Protein AF-A0A7S2MZN5-F1 (afdb_monomer_lite)

Structure (mmCIF, N/CA/C/O backbone):
data_AF-A0A7S2MZN5-F1
#
_entry.id   AF-A0A7S2MZN5-F1
#
loop_
_atom_site.group_PDB
_atom_site.id
_atom_site.type_symbol
_atom_site.label_atom_id
_atom_site.label_alt_id
_atom_site.label_comp_id
_atom_site.label_asym_id
_atom_site.label_entity_id
_atom_site.label_seq_id
_atom_site.pdbx_PDB_ins_code
_atom_site.Cartn_x
_atom_site.Cartn_y
_atom_site.Cartn_z
_atom_site.occupancy
_atom_site.B_iso_or_equiv
_atom_site.auth_seq_id
_atom_site.auth_comp_id
_atom_site.auth_asym_id
_atom_site.auth_atom_id
_atom_site.pdbx_PDB_model_num
ATOM 1 N N . MET A 1 1 ? -0.619 13.428 -18.640 1.00 49.19 1 MET A N 1
ATOM 2 C CA . MET A 1 1 ? 0.376 13.698 -17.576 1.00 49.19 1 MET A CA 1
ATOM 3 C C . MET A 1 1 ? 0.237 15.165 -17.191 1.00 49.19 1 MET A C 1
ATOM 5 O O . MET A 1 1 ? 0.217 15.981 -18.107 1.00 49.19 1 MET A O 1
ATOM 9 N N . SER A 1 2 ? 0.026 15.500 -15.912 1.00 51.91 2 SER A N 1
ATOM 10 C CA . SER A 1 2 ? -0.237 16.895 -15.518 1.00 51.91 2 SER A CA 1
ATOM 11 C C . SER A 1 2 ? 0.996 17.777 -15.740 1.00 51.91 2 SER A C 1
ATOM 13 O O . SER A 1 2 ? 2.134 17.307 -15.700 1.00 51.91 2 SER A O 1
ATOM 15 N N . GLU A 1 3 ? 0.771 19.064 -15.987 1.00 48.25 3 GLU A N 1
ATOM 16 C CA . GLU A 1 3 ? 1.821 20.051 -16.270 1.00 48.25 3 GLU A CA 1
ATOM 17 C C . GLU A 1 3 ? 2.848 20.174 -15.129 1.00 48.25 3 GLU A C 1
ATOM 19 O O . GLU A 1 3 ? 4.029 20.428 -15.363 1.00 48.25 3 GLU A O 1
ATOM 24 N N . HIS A 1 4 ? 2.413 19.876 -13.901 1.00 45.44 4 HIS A N 1
ATOM 25 C CA . HIS A 1 4 ? 3.252 19.815 -12.709 1.00 45.44 4 HIS A CA 1
ATOM 26 C C . HIS A 1 4 ? 4.349 18.741 -12.809 1.00 45.44 4 HIS A C 1
ATOM 28 O O . HIS A 1 4 ? 5.496 18.996 -12.450 1.00 45.44 4 HIS A O 1
ATOM 34 N N . PHE A 1 5 ? 4.036 17.567 -13.371 1.00 47.28 5 PHE A N 1
ATOM 35 C CA . PHE A 1 5 ? 5.013 16.484 -13.532 1.00 47.28 5 PHE A CA 1
ATOM 36 C C . PHE A 1 5 ? 6.018 16.749 -14.658 1.00 47.28 5 PHE A C 1
ATOM 38 O O . PHE A 1 5 ? 7.167 16.326 -14.550 1.00 47.28 5 PHE A O 1
ATOM 45 N N . ARG A 1 6 ? 5.643 17.499 -15.706 1.00 55.22 6 ARG A N 1
ATOM 46 C CA . ARG A 1 6 ? 6.557 17.811 -16.823 1.00 55.22 6 ARG A CA 1
ATOM 47 C C . ARG A 1 6 ? 7.795 18.592 -16.377 1.00 55.22 6 ARG A C 1
ATOM 49 O O . ARG A 1 6 ? 8.872 18.356 -16.903 1.00 55.22 6 ARG A O 1
ATOM 56 N N . ARG A 1 7 ? 7.670 19.471 -15.376 1.00 48.56 7 ARG A N 1
ATOM 57 C CA . ARG A 1 7 ? 8.794 20.275 -14.851 1.00 48.56 7 ARG A CA 1
ATOM 58 C C . ARG A 1 7 ? 9.821 19.458 -14.058 1.00 48.56 7 ARG A C 1
ATOM 60 O O . ARG A 1 7 ? 10.952 19.907 -13.883 1.00 48.56 7 ARG A O 1
ATOM 67 N N . LEU A 1 8 ? 9.429 18.279 -13.572 1.00 51.50 8 LEU A N 1
ATOM 68 C CA . LEU A 1 8 ? 10.305 17.358 -12.844 1.00 51.50 8 LEU A CA 1
ATOM 69 C C . LEU A 1 8 ? 11.080 16.426 -13.792 1.00 51.50 8 LEU A C 1
ATOM 71 O O . LEU A 1 8 ? 12.136 15.923 -13.420 1.00 51.50 8 LEU A O 1
ATOM 75 N N . VAL A 1 9 ? 10.615 16.253 -15.034 1.00 57.81 9 VAL A N 1
ATOM 76 C CA . VAL A 1 9 ? 11.305 15.492 -16.087 1.00 57.81 9 VAL A CA 1
ATOM 77 C C . VAL A 1 9 ? 12.220 16.452 -16.856 1.00 57.81 9 VAL A C 1
ATOM 79 O O . VAL A 1 9 ? 11.886 16.949 -17.923 1.00 57.81 9 VAL A O 1
ATOM 82 N N . LYS A 1 10 ? 13.368 16.798 -16.264 1.00 51.97 10 LYS A N 1
ATOM 83 C CA . LYS A 1 10 ? 14.266 17.869 -16.750 1.00 51.97 10 LYS A CA 1
ATOM 84 C C . LYS A 1 10 ? 15.110 17.536 -17.995 1.00 51.97 10 LYS A C 1
ATOM 86 O O . LYS A 1 10 ? 15.994 18.319 -18.334 1.00 51.97 10 LYS A O 1
ATOM 91 N N . ARG A 1 11 ? 14.911 16.399 -18.661 1.00 61.00 11 ARG A N 1
ATOM 92 C CA . ARG A 1 11 ? 15.680 16.018 -19.859 1.00 61.00 11 ARG A CA 1
ATOM 93 C C . ARG A 1 11 ? 14.771 15.304 -20.842 1.00 61.00 11 ARG A C 1
ATOM 95 O O . ARG A 1 11 ? 13.950 14.492 -20.413 1.00 61.00 11 ARG A O 1
ATOM 102 N N . ASP A 1 12 ? 14.951 15.583 -22.130 1.00 62.06 12 ASP A N 1
ATOM 103 C CA . ASP A 1 12 ? 14.388 14.720 -23.161 1.00 62.06 12 ASP A CA 1
ATOM 104 C C . ASP A 1 12 ? 14.877 13.293 -22.894 1.00 62.06 12 ASP A C 1
ATOM 106 O O . ASP A 1 12 ? 16.080 13.087 -22.676 1.00 62.06 12 ASP A O 1
ATOM 110 N N . PRO A 1 13 ? 13.966 12.310 -22.816 1.00 65.25 13 PRO A N 1
ATOM 111 C CA . PRO A 1 13 ? 14.377 10.938 -22.610 1.00 65.25 13 PRO A CA 1
ATOM 112 C C . PRO A 1 13 ? 15.282 10.524 -23.778 1.00 65.25 13 PRO A C 1
ATOM 114 O O . PRO A 1 13 ? 15.027 10.924 -24.920 1.00 65.25 13 PRO A O 1
ATOM 117 N N . PRO A 1 14 ? 16.335 9.727 -23.525 1.00 74.06 14 PRO A N 1
ATOM 118 C CA . PRO A 1 14 ? 17.162 9.214 -24.605 1.00 74.06 14 PRO A CA 1
ATOM 119 C C . PRO A 1 14 ? 16.279 8.473 -25.625 1.00 74.06 14 PRO A C 1
ATOM 121 O O . PRO A 1 14 ? 15.233 7.931 -25.244 1.00 74.06 14 PRO A O 1
ATOM 124 N N . PRO A 1 15 ? 16.681 8.419 -26.911 1.00 84.00 15 PRO A N 1
ATOM 125 C CA . PRO A 1 15 ? 15.979 7.642 -27.923 1.00 84.00 15 PRO A CA 1
ATOM 126 C C . PRO A 1 15 ? 15.591 6.261 -27.395 1.00 84.00 15 PRO A C 1
ATOM 128 O O . PRO A 1 15 ? 16.407 5.583 -26.768 1.00 84.00 15 PRO A O 1
ATOM 131 N N . ALA A 1 16 ? 14.359 5.826 -27.665 1.00 83.31 16 ALA A N 1
ATOM 132 C CA . ALA A 1 16 ? 13.801 4.614 -27.067 1.00 83.31 16 ALA A CA 1
ATOM 133 C C . ALA A 1 16 ? 14.689 3.367 -27.260 1.00 83.31 16 ALA A C 1
ATOM 135 O O . ALA A 1 16 ? 14.818 2.553 -26.351 1.00 83.31 16 ALA A O 1
ATOM 136 N N . ALA A 1 17 ? 15.382 3.275 -28.400 1.00 84.56 17 ALA A N 1
ATOM 137 C CA . ALA A 1 17 ? 16.310 2.192 -28.727 1.00 84.56 17 ALA A CA 1
ATOM 138 C C . ALA A 1 17 ? 17.585 2.136 -27.855 1.00 84.56 17 ALA A C 1
ATOM 140 O O . ALA A 1 17 ? 18.321 1.145 -27.917 1.00 84.56 17 ALA A O 1
ATOM 141 N N . LEU A 1 18 ? 17.876 3.190 -27.086 1.00 88.06 18 LEU A N 1
ATOM 142 C CA . LEU A 1 18 ? 18.986 3.261 -26.130 1.00 88.06 18 LEU A CA 1
ATOM 143 C C . LEU A 1 18 ? 18.545 2.925 -24.701 1.00 88.06 18 LEU A C 1
ATOM 145 O O . LEU A 1 18 ? 19.389 2.612 -23.863 1.00 88.06 18 LEU A O 1
ATOM 149 N N . ILE A 1 19 ? 17.239 2.945 -24.423 1.00 92.06 19 ILE A N 1
ATOM 150 C CA . ILE A 1 19 ? 16.707 2.605 -23.106 1.00 92.06 19 ILE A CA 1
ATOM 151 C C . ILE A 1 19 ? 16.800 1.094 -22.919 1.00 92.06 19 ILE A C 1
ATOM 153 O O . ILE A 1 19 ? 16.242 0.303 -23.683 1.00 92.06 19 ILE A O 1
ATOM 157 N N . ARG A 1 20 ? 17.512 0.709 -21.861 1.00 94.31 20 ARG A N 1
ATOM 158 C CA . ARG A 1 20 ? 17.650 -0.673 -21.399 1.00 94.31 20 ARG A CA 1
ATOM 159 C C . ARG A 1 20 ? 16.749 -0.910 -20.199 1.00 94.31 20 ARG A C 1
ATOM 161 O O . ARG A 1 20 ? 16.804 -0.124 -19.251 1.00 94.31 20 ARG A O 1
ATOM 168 N N . PHE A 1 21 ? 15.966 -1.981 -20.213 1.00 93.94 21 PHE A N 1
ATOM 169 C CA . PHE A 1 21 ? 15.100 -2.338 -19.097 1.00 93.94 21 PHE A CA 1
ATOM 170 C C . PHE A 1 21 ? 15.366 -3.744 -18.563 1.00 93.94 21 PHE A C 1
ATOM 172 O O . PHE A 1 21 ? 15.722 -4.657 -19.307 1.00 93.94 21 PHE A O 1
ATOM 179 N N . ARG A 1 22 ? 15.113 -3.904 -17.266 1.00 91.88 22 ARG A N 1
ATOM 180 C CA . ARG A 1 22 ? 14.973 -5.184 -16.575 1.00 91.88 22 ARG A CA 1
ATOM 181 C C . ARG A 1 22 ? 13.534 -5.326 -16.100 1.00 91.88 22 ARG A C 1
ATOM 183 O O . ARG A 1 22 ? 12.919 -4.351 -15.665 1.00 91.88 22 ARG A O 1
ATOM 190 N N . CYS A 1 23 ? 12.996 -6.535 -16.159 1.00 88.81 23 CYS A N 1
ATOM 191 C CA . CYS A 1 23 ? 11.680 -6.842 -15.610 1.00 88.81 23 CYS A CA 1
ATOM 192 C C . CYS A 1 23 ? 11.783 -8.105 -14.762 1.00 88.81 23 CYS A C 1
ATOM 194 O O . CYS A 1 23 ? 12.180 -9.160 -15.258 1.00 88.81 23 CYS A O 1
ATOM 196 N N . ALA A 1 24 ? 11.410 -8.011 -13.486 1.00 78.19 24 ALA A N 1
ATOM 197 C CA . ALA A 1 24 ? 11.319 -9.174 -12.620 1.00 78.19 24 ALA A CA 1
ATOM 198 C C . ALA A 1 24 ? 10.362 -10.208 -13.236 1.00 78.19 24 ALA A C 1
ATOM 200 O O . ALA A 1 24 ? 9.317 -9.872 -13.805 1.00 78.19 24 ALA A O 1
ATOM 201 N N . LYS A 1 25 ? 10.724 -11.490 -13.125 1.00 67.19 25 LYS A N 1
ATOM 202 C CA . LYS A 1 25 ? 9.969 -12.601 -13.728 1.00 67.19 25 LYS A CA 1
ATOM 203 C C . LYS A 1 25 ? 8.633 -12.880 -13.016 1.00 67.19 25 LYS A C 1
ATOM 205 O O . LYS A 1 25 ? 7.849 -13.678 -13.512 1.00 67.19 25 LYS A O 1
ATOM 210 N N . LEU A 1 26 ? 8.350 -12.194 -11.905 1.00 57.12 26 LEU A N 1
ATOM 211 C CA . LEU A 1 26 ? 7.196 -12.425 -11.026 1.00 57.12 26 LEU A CA 1
ATOM 212 C C . LEU A 1 26 ? 5.823 -12.118 -11.665 1.00 57.12 26 LEU A C 1
ATOM 214 O O . LEU A 1 26 ? 4.796 -12.494 -11.113 1.00 57.12 26 LEU A O 1
ATOM 218 N N . HIS A 1 27 ? 5.782 -11.435 -12.813 1.00 54.25 27 HIS A N 1
ATOM 219 C CA . HIS A 1 27 ? 4.534 -11.104 -13.517 1.00 54.25 27 HIS A CA 1
ATOM 220 C C . HIS A 1 27 ? 4.216 -12.039 -14.691 1.00 54.25 27 HIS A C 1
ATOM 222 O O . HIS A 1 27 ? 3.335 -11.726 -15.489 1.00 54.25 27 HIS A O 1
ATOM 228 N N . ARG A 1 28 ? 4.919 -13.173 -14.815 1.00 62.09 28 ARG A N 1
ATOM 229 C CA . ARG A 1 28 ? 4.610 -14.186 -15.830 1.00 62.09 28 ARG A CA 1
ATOM 230 C C . ARG A 1 28 ? 3.396 -14.995 -15.389 1.00 62.09 28 ARG A C 1
ATOM 232 O O . ARG A 1 28 ? 3.465 -15.780 -14.449 1.00 62.09 28 ARG A O 1
ATOM 239 N N . THR A 1 29 ? 2.278 -14.780 -16.067 1.00 59.50 29 THR A N 1
ATOM 240 C CA . THR A 1 29 ? 1.085 -15.616 -15.937 1.00 59.50 29 THR A CA 1
ATOM 241 C C . THR A 1 29 ? 1.218 -16.769 -16.921 1.00 59.50 29 THR A C 1
ATOM 243 O O . THR A 1 29 ? 1.504 -16.537 -18.096 1.00 59.50 29 THR A O 1
ATOM 246 N N . GLN A 1 30 ? 1.032 -18.003 -16.452 1.00 60.22 30 GLN A N 1
ATOM 247 C CA . GLN A 1 30 ? 0.935 -19.157 -17.341 1.00 60.22 30 GLN A CA 1
ATOM 248 C C . GLN A 1 30 ? -0.442 -19.144 -17.999 1.00 60.22 30 GLN A C 1
ATOM 250 O O . GLN A 1 30 ? -1.460 -19.215 -17.312 1.00 60.22 30 GLN A O 1
ATOM 255 N N . ILE A 1 31 ? -0.473 -19.038 -19.323 1.00 59.66 31 ILE A N 1
ATOM 256 C CA . ILE A 1 31 ? -1.694 -19.209 -20.104 1.00 59.66 31 ILE A CA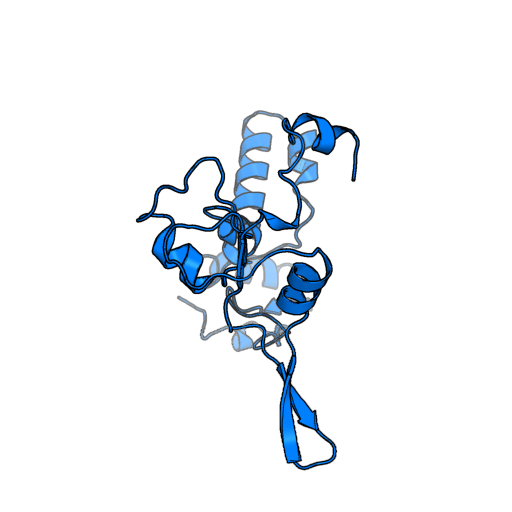 1
ATOM 257 C C . ILE A 1 31 ? -1.610 -20.580 -20.772 1.00 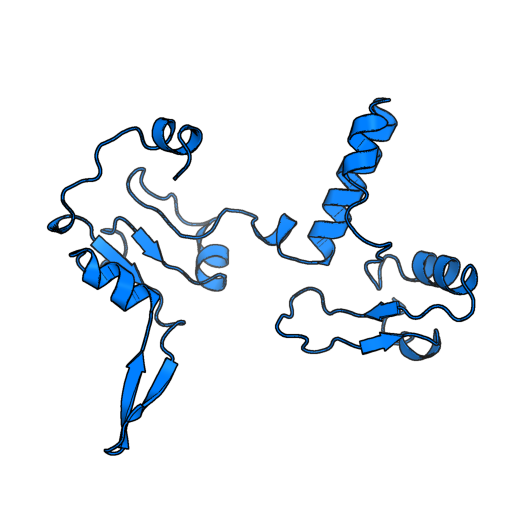59.66 31 ILE A C 1
ATOM 259 O O . ILE A 1 31 ? -0.635 -20.881 -21.465 1.00 59.66 31 ILE A O 1
ATOM 263 N N . ALA A 1 32 ? -2.621 -21.419 -20.540 1.00 55.97 32 ALA A N 1
ATOM 264 C CA . ALA A 1 32 ? -2.777 -22.670 -21.268 1.00 55.97 32 ALA A CA 1
ATOM 265 C C . ALA A 1 32 ? -3.086 -22.344 -22.738 1.00 55.97 32 ALA A C 1
ATOM 267 O O . ALA A 1 32 ? -4.146 -21.796 -23.043 1.00 55.97 32 ALA A O 1
ATOM 268 N N . GLY A 1 33 ? -2.138 -22.621 -23.634 1.00 58.19 33 GLY A N 1
ATOM 269 C CA . GLY A 1 33 ? -2.358 -22.537 -25.074 1.00 58.19 33 GLY A CA 1
ATOM 270 C C . GLY A 1 33 ? -3.258 -23.672 -25.565 1.00 58.19 33 GLY A C 1
ATOM 271 O O . GLY A 1 33 ? -3.389 -24.704 -24.906 1.00 58.19 33 GLY A O 1
ATOM 272 N N . THR A 1 34 ? -3.854 -23.498 -26.745 1.00 59.09 34 THR A N 1
ATOM 273 C CA . THR A 1 34 ? -4.722 -24.509 -27.379 1.00 59.09 34 THR A CA 1
ATOM 274 C C . THR A 1 34 ? -3.981 -25.813 -27.698 1.00 59.09 34 THR A C 1
ATOM 276 O O . THR A 1 34 ? -4.613 -26.862 -27.755 1.00 59.09 34 THR A O 1
ATOM 279 N N . ASP A 1 35 ? -2.647 -25.764 -27.798 1.00 64.19 35 ASP A N 1
ATOM 280 C CA . ASP A 1 35 ? -1.788 -26.886 -28.210 1.00 64.19 35 ASP A CA 1
ATOM 281 C C . ASP A 1 35 ? -0.953 -27.476 -27.057 1.00 64.19 35 ASP A C 1
ATOM 283 O O . ASP A 1 35 ? 0.139 -27.998 -27.263 1.00 64.19 35 ASP A O 1
ATOM 287 N N . SER A 1 36 ? -1.416 -27.369 -25.805 1.00 59.44 36 SER A N 1
ATOM 288 C CA . SER A 1 36 ? -0.641 -27.756 -24.601 1.00 59.44 36 SER A CA 1
ATOM 289 C C . SER A 1 36 ? 0.676 -26.981 -24.404 1.00 59.44 36 SER A C 1
ATOM 291 O O . SER A 1 36 ? 1.438 -27.265 -23.479 1.00 59.44 36 SER A O 1
ATOM 293 N N . SER A 1 37 ? 0.944 -25.966 -25.231 1.00 59.06 37 SER A N 1
ATOM 294 C CA . SER A 1 37 ? 2.054 -25.033 -25.058 1.00 59.06 37 SER A CA 1
ATOM 295 C C . SER A 1 37 ? 1.757 -24.072 -23.906 1.00 59.06 37 SER A C 1
ATOM 297 O O . SER A 1 37 ? 0.710 -23.419 -23.894 1.00 59.06 37 SER A O 1
ATOM 299 N N . VAL A 1 38 ? 2.687 -23.938 -22.963 1.00 56.78 38 VAL A N 1
ATOM 300 C CA . VAL A 1 38 ? 2.604 -22.925 -21.904 1.00 56.78 38 VAL A CA 1
ATOM 301 C C . VAL A 1 38 ? 3.160 -21.616 -22.455 1.00 56.78 38 VAL A C 1
ATOM 303 O O . VAL A 1 38 ? 4.362 -21.503 -22.687 1.00 56.78 38 VAL A O 1
ATOM 306 N N . ALA A 1 39 ? 2.292 -20.630 -22.681 1.00 59.72 39 ALA A N 1
ATOM 307 C CA . ALA A 1 39 ? 2.724 -19.278 -23.017 1.00 59.72 39 ALA A CA 1
ATOM 308 C C . ALA A 1 39 ? 2.883 -18.467 -21.724 1.00 59.72 39 ALA A C 1
ATOM 310 O O . ALA A 1 39 ? 1.963 -18.391 -20.905 1.00 59.72 39 ALA A O 1
ATOM 311 N N . GLU A 1 40 ? 4.057 -17.867 -21.529 1.00 65.12 40 GLU A N 1
ATOM 312 C CA . GLU A 1 40 ? 4.303 -16.939 -20.427 1.00 65.12 40 GLU A CA 1
ATOM 313 C C . GLU A 1 40 ? 3.883 -15.529 -20.849 1.00 65.12 40 GLU A C 1
ATOM 315 O O . GLU A 1 40 ? 4.488 -14.936 -21.739 1.00 65.12 40 GLU A O 1
ATOM 320 N N . TYR A 1 41 ? 2.859 -14.976 -20.198 1.00 73.50 41 TYR A N 1
ATOM 321 C CA . TYR A 1 41 ? 2.384 -13.619 -20.464 1.00 73.50 41 TYR A CA 1
ATOM 322 C C . TYR A 1 41 ? 2.803 -12.660 -19.352 1.00 73.50 41 TYR A C 1
ATOM 324 O O . TYR A 1 41 ? 2.559 -12.933 -18.176 1.00 73.50 41 TYR A O 1
ATOM 332 N N . ASN A 1 42 ? 3.397 -11.520 -19.707 1.00 85.56 42 ASN A N 1
ATOM 333 C CA . ASN A 1 42 ? 3.754 -10.469 -18.759 1.00 85.56 42 ASN A CA 1
ATOM 334 C C . ASN A 1 42 ? 3.447 -9.099 -19.372 1.00 85.56 42 ASN A C 1
ATOM 336 O O . ASN A 1 42 ? 4.244 -8.553 -20.131 1.00 85.56 42 ASN A O 1
ATOM 340 N N . THR A 1 43 ? 2.321 -8.504 -18.971 1.00 89.19 43 THR A N 1
ATOM 341 C CA . THR A 1 43 ? 1.883 -7.197 -19.481 1.00 89.19 43 THR A CA 1
ATOM 342 C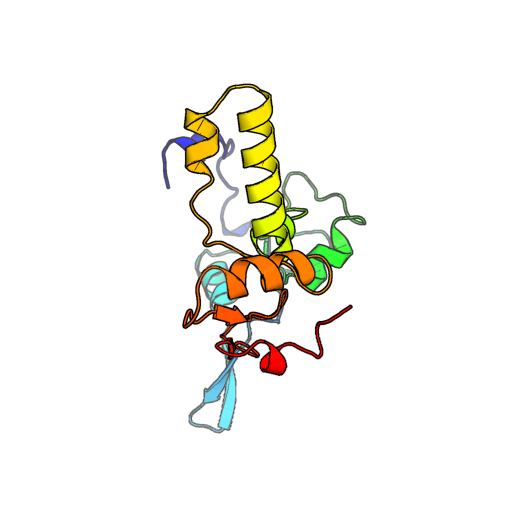 C . THR A 1 43 ? 2.959 -6.128 -19.357 1.00 89.19 43 THR A C 1
ATOM 344 O O . THR A 1 43 ? 3.123 -5.326 -20.267 1.00 89.19 43 THR A O 1
ATOM 347 N N . ILE A 1 44 ? 3.699 -6.092 -18.245 1.00 90.94 44 ILE A N 1
ATOM 348 C CA . ILE A 1 44 ? 4.743 -5.084 -18.046 1.00 90.94 44 ILE A CA 1
ATOM 349 C C . ILE A 1 44 ? 5.840 -5.262 -19.089 1.00 90.94 44 ILE A C 1
ATOM 351 O O . ILE A 1 44 ? 6.227 -4.299 -19.745 1.00 90.94 44 ILE A O 1
ATOM 355 N N . TYR A 1 45 ? 6.301 -6.495 -19.276 1.00 90.56 45 TYR A N 1
ATOM 356 C CA . TYR A 1 45 ? 7.295 -6.829 -20.284 1.00 90.56 45 TYR A CA 1
ATOM 357 C C . TYR A 1 45 ? 6.858 -6.400 -21.689 1.00 90.56 45 TYR A C 1
ATOM 359 O O . TYR A 1 45 ? 7.589 -5.674 -22.365 1.00 90.56 45 TYR A O 1
ATOM 367 N N . ASP A 1 46 ? 5.643 -6.771 -22.093 1.00 90.44 46 ASP A N 1
ATOM 368 C CA . ASP A 1 46 ? 5.096 -6.464 -23.418 1.00 90.44 46 ASP A CA 1
ATOM 369 C C . ASP A 1 46 ? 4.973 -4.951 -23.638 1.00 90.44 46 ASP A C 1
ATOM 371 O O . ASP A 1 46 ? 5.323 -4.404 -24.687 1.00 90.44 46 ASP A O 1
ATOM 375 N N . VAL A 1 47 ? 4.536 -4.237 -22.603 1.00 92.19 47 VAL A N 1
ATOM 376 C CA . VAL A 1 47 ? 4.403 -2.779 -22.585 1.00 92.19 47 VAL A CA 1
ATOM 377 C C . VAL A 1 47 ? 5.773 -2.098 -22.704 1.00 92.19 47 VAL A C 1
ATOM 379 O O . VAL A 1 47 ? 5.893 -1.098 -23.414 1.00 92.19 47 VAL A O 1
ATOM 382 N N . LEU A 1 48 ? 6.825 -2.627 -22.077 1.00 91.50 48 LEU A N 1
ATOM 383 C CA . LEU A 1 48 ? 8.189 -2.103 -22.212 1.00 91.50 48 LEU A CA 1
ATOM 384 C C . LEU A 1 48 ? 8.777 -2.409 -23.601 1.00 91.50 48 LEU A C 1
ATOM 386 O O . LEU A 1 48 ? 9.341 -1.516 -24.234 1.00 91.50 48 LEU A O 1
ATOM 390 N N . LYS A 1 49 ? 8.574 -3.623 -24.127 1.00 91.38 49 LYS A N 1
ATOM 391 C CA . LYS A 1 49 ? 9.002 -4.007 -25.485 1.00 91.38 49 LYS A CA 1
ATOM 392 C C . LYS A 1 49 ? 8.313 -3.192 -26.576 1.00 91.38 49 LYS A C 1
ATOM 394 O O . LYS A 1 49 ? 8.988 -2.718 -27.484 1.00 91.38 49 LYS A O 1
ATOM 399 N N . SER A 1 50 ? 7.002 -2.968 -26.471 1.00 92.38 50 SER A N 1
ATOM 400 C CA . SER A 1 50 ? 6.228 -2.187 -27.455 1.00 92.38 50 SER A CA 1
ATOM 401 C C . SER A 1 50 ? 6.685 -0.728 -27.579 1.00 92.38 50 SER A C 1
ATOM 403 O O . SER A 1 50 ? 6.431 -0.088 -28.596 1.00 92.38 50 SER A O 1
ATOM 405 N N . ARG A 1 51 ? 7.416 -0.203 -26.583 1.00 90.75 51 ARG A N 1
ATOM 406 C CA . ARG A 1 51 ? 8.058 1.122 -26.641 1.00 90.75 51 ARG A CA 1
ATOM 407 C C . ARG A 1 51 ? 9.374 1.133 -27.420 1.00 90.75 51 ARG A C 1
ATOM 409 O O . ARG A 1 51 ? 9.983 2.190 -27.534 1.00 90.75 51 ARG A O 1
ATOM 416 N N . GLY A 1 52 ? 9.841 -0.010 -27.921 1.00 92.69 52 GLY A N 1
ATOM 417 C CA . GLY A 1 52 ? 11.140 -0.145 -28.585 1.00 92.69 52 GLY A CA 1
ATOM 418 C C . GLY A 1 52 ? 12.328 -0.189 -27.619 1.00 92.69 52 GLY A C 1
ATOM 419 O O . GLY A 1 52 ? 13.465 0.008 -28.048 1.00 92.69 52 GLY A O 1
ATOM 420 N N . TRP A 1 53 ? 12.085 -0.422 -26.324 1.00 93.62 53 TRP A N 1
ATOM 421 C CA . TRP A 1 53 ? 13.147 -0.538 -25.324 1.00 93.62 53 TRP A CA 1
ATOM 422 C C . TRP A 1 53 ? 13.810 -1.912 -25.390 1.00 93.62 53 TRP A C 1
ATOM 424 O O . TRP A 1 53 ? 13.185 -2.921 -25.732 1.00 93.62 53 TRP A O 1
ATOM 434 N N . LYS A 1 54 ? 15.092 -1.961 -25.035 1.00 93.75 54 LYS A N 1
ATOM 435 C CA . LYS A 1 54 ? 15.896 -3.182 -25.089 1.00 93.75 54 LYS A CA 1
ATOM 436 C C . LYS A 1 54 ? 15.923 -3.849 -23.724 1.00 93.75 54 LYS A C 1
ATOM 438 O O . LYS A 1 54 ? 16.231 -3.217 -22.723 1.00 93.75 54 LYS A O 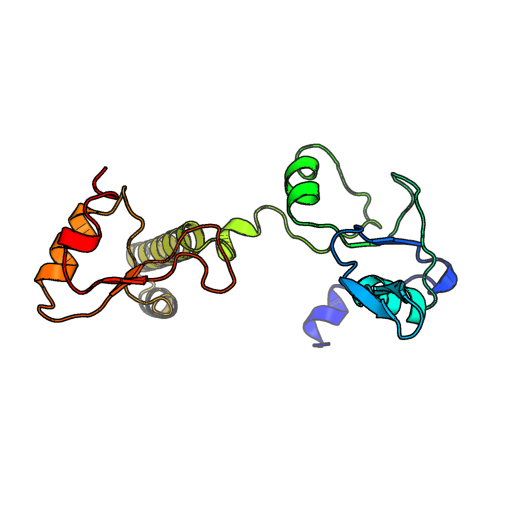1
ATOM 443 N N . GLU A 1 55 ? 15.616 -5.134 -23.687 1.00 93.38 55 GLU A N 1
ATOM 444 C CA . GLU A 1 55 ? 15.806 -5.921 -22.469 1.00 93.38 55 GLU A CA 1
ATOM 445 C C . GLU A 1 55 ? 17.302 -6.148 -22.239 1.00 93.38 55 GLU A C 1
ATOM 447 O O . GLU A 1 55 ? 18.075 -6.224 -23.197 1.00 93.38 55 GLU A O 1
ATOM 452 N N . THR A 1 56 ? 17.708 -6.235 -20.979 1.00 93.00 56 THR A N 1
ATOM 453 C CA . THR A 1 56 ? 19.077 -6.558 -20.580 1.00 93.00 56 THR A CA 1
ATOM 454 C C . THR A 1 56 ? 19.054 -7.462 -19.356 1.00 93.00 56 THR A C 1
ATOM 456 O O . THR A 1 56 ? 18.209 -7.287 -18.480 1.00 93.00 56 THR A O 1
ATOM 459 N N . ASP A 1 57 ? 20.006 -8.385 -19.272 1.00 90.06 57 ASP A N 1
ATOM 460 C CA . ASP A 1 57 ? 20.260 -9.184 -18.067 1.00 90.06 57 ASP A CA 1
ATOM 461 C C . ASP A 1 57 ? 21.425 -8.625 -17.234 1.00 90.06 57 ASP A C 1
ATOM 463 O O . ASP A 1 57 ? 21.747 -9.166 -16.178 1.00 90.06 57 ASP A O 1
ATOM 467 N N . ALA A 1 58 ? 22.043 -7.523 -17.681 1.00 90.62 58 ALA A N 1
ATOM 468 C CA . ALA A 1 58 ? 23.140 -6.881 -16.968 1.00 90.62 58 ALA A CA 1
ATOM 469 C C . ALA A 1 58 ? 22.715 -6.448 -15.556 1.00 90.62 58 ALA A C 1
ATOM 471 O O . ALA A 1 58 ? 21.630 -5.897 -15.351 1.00 90.62 58 ALA A O 1
ATOM 472 N N . GLU A 1 59 ? 23.589 -6.662 -14.575 1.00 86.62 59 GLU A N 1
ATOM 473 C CA . GLU A 1 59 ? 23.275 -6.366 -13.176 1.00 86.62 59 GLU A CA 1
ATOM 474 C C . GLU A 1 59 ? 23.181 -4.865 -12.892 1.00 86.62 59 GLU A C 1
ATOM 476 O O . GLU A 1 59 ? 22.308 -4.443 -12.132 1.00 86.62 59 GLU A O 1
ATOM 481 N N . THR A 1 60 ? 24.030 -4.068 -13.543 1.00 86.94 60 THR A N 1
ATOM 482 C CA . THR A 1 60 ? 24.185 -2.622 -13.317 1.00 86.94 60 THR A CA 1
ATOM 483 C C . THR A 1 60 ? 23.858 -1.780 -14.555 1.00 86.94 60 THR A C 1
ATOM 485 O O . THR A 1 60 ? 23.398 -0.651 -14.424 1.00 86.94 60 THR A O 1
ATOM 488 N N . GLU A 1 61 ? 24.017 -2.312 -15.769 1.00 90.69 61 GLU A N 1
ATOM 489 C CA . GLU A 1 61 ? 23.786 -1.553 -17.007 1.00 90.69 61 GLU A CA 1
ATOM 490 C C . GLU A 1 61 ? 22.317 -1.580 -17.458 1.00 90.69 61 GLU A C 1
ATOM 492 O O . GLU A 1 61 ? 21.927 -2.278 -18.401 1.00 90.69 61 GLU A O 1
ATOM 497 N N . TRP A 1 62 ? 21.479 -0.796 -16.787 1.00 92.81 62 TRP A N 1
ATOM 498 C CA . TRP A 1 62 ? 20.057 -0.642 -17.095 1.00 92.81 62 TRP A CA 1
ATOM 499 C C . TRP A 1 62 ? 19.571 0.772 -16.760 1.00 92.81 62 TRP A C 1
ATOM 501 O O . TRP A 1 62 ? 20.165 1.470 -15.952 1.00 92.81 62 TRP A O 1
ATOM 511 N N . HIS A 1 63 ? 18.475 1.202 -17.386 1.00 93.06 63 HIS A N 1
ATOM 512 C CA . HIS A 1 63 ? 17.846 2.500 -17.108 1.00 93.06 63 HIS A CA 1
ATOM 513 C C . HIS A 1 63 ? 16.606 2.332 -16.234 1.00 93.06 63 HIS A C 1
ATOM 515 O O . HIS A 1 63 ? 16.366 3.111 -15.320 1.00 93.06 63 HIS A O 1
ATOM 521 N N . ILE A 1 64 ? 15.801 1.301 -16.505 1.00 93.06 64 ILE A N 1
ATOM 522 C CA . ILE A 1 64 ? 14.580 1.013 -15.750 1.00 93.06 64 ILE A CA 1
ATOM 523 C C . ILE A 1 64 ? 14.607 -0.436 -15.295 1.00 93.06 64 ILE A C 1
ATOM 525 O O . ILE A 1 64 ? 14.747 -1.340 -16.114 1.00 93.06 64 ILE A O 1
ATOM 529 N N . PHE A 1 65 ? 14.412 -0.665 -14.004 1.00 92.44 65 PHE A N 1
ATOM 530 C CA . PHE A 1 65 ? 14.171 -1.995 -13.472 1.00 92.44 65 PHE A CA 1
ATOM 531 C C . PHE A 1 65 ? 12.779 -2.034 -12.845 1.00 92.44 65 PHE A C 1
ATOM 533 O O . PHE A 1 65 ? 12.519 -1.420 -11.812 1.00 92.44 65 PHE A O 1
ATOM 540 N N . TRP A 1 66 ? 11.866 -2.762 -13.491 1.00 92.88 66 TRP A N 1
ATOM 541 C CA . TRP A 1 66 ? 10.581 -3.098 -12.897 1.00 92.88 66 TRP A CA 1
ATOM 542 C C . TRP A 1 66 ? 10.750 -4.287 -11.953 1.00 92.88 66 TRP A C 1
ATOM 544 O O . TRP A 1 66 ? 10.876 -5.432 -12.395 1.00 92.88 66 TRP A O 1
ATOM 554 N N . THR A 1 67 ? 10.796 -4.003 -10.657 1.00 90.38 67 THR A N 1
ATOM 555 C CA . THR A 1 67 ? 11.137 -4.949 -9.596 1.00 90.38 67 THR A CA 1
ATOM 556 C C . THR A 1 67 ? 9.910 -5.355 -8.791 1.00 90.38 67 THR A C 1
ATOM 558 O O . THR A 1 67 ? 8.881 -4.664 -8.751 1.00 90.38 67 THR A O 1
ATOM 561 N N . ASP A 1 68 ? 10.019 -6.505 -8.130 1.00 86.94 68 ASP A N 1
ATOM 562 C CA . ASP A 1 68 ? 9.088 -6.879 -7.077 1.00 86.94 68 ASP A CA 1
ATOM 563 C C . ASP A 1 68 ? 9.452 -6.210 -5.739 1.00 86.94 68 ASP A C 1
ATOM 565 O O . ASP A 1 68 ? 10.522 -5.620 -5.547 1.00 86.94 68 ASP A O 1
ATOM 569 N N . LYS A 1 69 ? 8.500 -6.283 -4.808 1.00 86.25 69 LYS A N 1
ATOM 570 C CA . LYS A 1 69 ? 8.613 -5.692 -3.475 1.00 86.25 69 LYS A CA 1
ATOM 571 C C . LYS A 1 69 ? 9.730 -6.332 -2.640 1.00 86.25 69 LYS A C 1
ATOM 573 O O . LYS A 1 69 ? 10.326 -5.652 -1.807 1.00 86.25 69 LYS A O 1
ATOM 578 N N . ASP A 1 70 ? 9.991 -7.622 -2.817 1.00 85.31 70 ASP A N 1
ATOM 579 C CA . ASP A 1 70 ? 10.940 -8.339 -1.968 1.00 85.31 70 ASP A CA 1
ATOM 580 C C . ASP A 1 70 ? 12.375 -7.995 -2.363 1.00 85.31 70 ASP A C 1
ATOM 582 O O . ASP A 1 70 ? 13.203 -7.718 -1.494 1.00 85.31 70 ASP A O 1
ATOM 586 N N . TRP A 1 71 ? 12.643 -7.896 -3.666 1.00 86.81 71 TRP A N 1
ATOM 587 C CA . TRP A 1 71 ? 13.909 -7.409 -4.196 1.00 86.81 71 TRP A CA 1
ATOM 588 C C . TRP A 1 71 ? 14.205 -6.002 -3.685 1.00 86.81 71 TRP A C 1
ATOM 590 O O . TRP A 1 71 ? 15.272 -5.763 -3.123 1.00 86.81 71 TRP A O 1
ATOM 600 N N . ILE A 1 72 ? 13.250 -5.071 -3.807 1.00 85.31 72 ILE A N 1
ATOM 601 C CA . ILE A 1 72 ? 13.520 -3.683 -3.423 1.00 85.31 72 ILE A CA 1
ATOM 602 C C . ILE A 1 72 ? 13.764 -3.534 -1.913 1.00 85.31 72 ILE A C 1
ATOM 604 O O . ILE A 1 72 ? 14.643 -2.777 -1.502 1.00 85.31 72 ILE A O 1
ATOM 608 N N . HIS A 1 73 ? 13.055 -4.306 -1.084 1.00 83.81 73 HIS A N 1
ATOM 609 C CA . HIS A 1 73 ? 13.291 -4.344 0.360 1.00 83.81 73 HIS A CA 1
ATOM 610 C C . HIS A 1 73 ? 14.698 -4.826 0.724 1.00 83.81 73 HIS A C 1
ATOM 612 O O . HIS A 1 73 ? 15.272 -4.341 1.691 1.00 83.81 73 HIS A O 1
ATOM 618 N N . GLN A 1 74 ? 15.257 -5.775 -0.026 1.00 83.31 74 GLN A N 1
ATOM 619 C CA . GLN A 1 74 ? 16.596 -6.302 0.247 1.00 83.31 74 GLN A CA 1
ATOM 620 C C . GLN A 1 74 ? 17.716 -5.373 -0.225 1.00 83.31 74 GLN A C 1
ATOM 622 O O . GLN A 1 74 ? 18.848 -5.493 0.250 1.00 83.31 74 GLN A O 1
ATOM 627 N N . ILE A 1 75 ? 17.413 -4.507 -1.191 1.00 81.12 75 ILE A N 1
ATOM 628 C CA . ILE A 1 75 ? 18.411 -3.787 -1.979 1.00 81.12 75 ILE A CA 1
ATOM 629 C C . ILE A 1 75 ? 18.555 -2.327 -1.564 1.00 81.12 75 ILE A C 1
ATOM 631 O O . ILE A 1 75 ? 19.660 -1.800 -1.667 1.00 81.12 75 ILE A O 1
ATOM 635 N N . TYR A 1 76 ? 17.498 -1.678 -1.067 1.00 80.25 76 TYR A N 1
ATOM 636 C CA . TYR A 1 76 ? 17.547 -0.245 -0.753 1.00 80.25 76 TYR A CA 1
ATOM 637 C C . TYR A 1 76 ? 18.681 0.155 0.197 1.00 80.25 76 TYR A C 1
ATOM 639 O O . TYR A 1 76 ? 19.313 1.183 -0.023 1.00 80.25 76 TYR A O 1
ATOM 647 N N . ASP A 1 77 ? 18.976 -0.668 1.203 1.00 78.00 77 ASP A N 1
ATOM 648 C CA . ASP A 1 77 ? 20.050 -0.388 2.166 1.00 78.00 77 ASP A CA 1
ATOM 649 C C . ASP A 1 77 ? 21.447 -0.751 1.632 1.00 78.00 77 ASP A C 1
ATOM 651 O O . ASP A 1 77 ? 22.455 -0.482 2.282 1.00 78.00 77 ASP A O 1
ATOM 655 N N . LYS A 1 78 ? 21.523 -1.401 0.464 1.00 81.44 78 LYS A N 1
ATOM 656 C CA . LYS A 1 78 ? 22.750 -2.003 -0.079 1.00 81.44 78 LYS A CA 1
ATOM 657 C C . LYS A 1 78 ? 23.233 -1.367 -1.374 1.00 81.44 78 LYS A C 1
ATOM 659 O O . LYS A 1 78 ? 24.408 -1.514 -1.698 1.00 81.44 78 LYS A O 1
ATOM 664 N N . ILE A 1 79 ? 22.355 -0.717 -2.137 1.00 76.06 79 ILE A N 1
ATOM 665 C CA . ILE A 1 79 ? 22.690 -0.197 -3.464 1.00 76.06 79 ILE A CA 1
ATOM 666 C C . ILE A 1 79 ? 22.356 1.284 -3.553 1.00 76.06 79 ILE A C 1
ATOM 668 O O . ILE A 1 79 ? 21.231 1.712 -3.298 1.00 76.06 79 ILE A O 1
ATOM 672 N N . HIS A 1 80 ? 23.347 2.056 -3.989 1.00 83.56 80 HIS A N 1
ATOM 673 C CA . HIS A 1 80 ? 23.134 3.399 -4.495 1.00 83.56 80 HIS A CA 1
ATOM 674 C C . HIS A 1 80 ? 22.788 3.299 -5.981 1.00 83.56 80 HIS A C 1
ATOM 676 O O . HIS A 1 80 ? 23.594 2.804 -6.764 1.00 83.56 80 HIS A O 1
ATOM 682 N N . LEU A 1 81 ? 21.577 3.711 -6.354 1.00 87.50 81 LEU A N 1
ATOM 683 C CA . LEU A 1 81 ? 21.180 3.758 -7.758 1.00 87.50 81 LEU A CA 1
ATOM 684 C C . LEU A 1 81 ? 21.881 4.926 -8.448 1.00 87.50 81 LEU A C 1
ATOM 686 O O . LEU A 1 81 ? 21.914 6.035 -7.909 1.00 87.50 81 LEU A O 1
ATOM 690 N N . ASP A 1 82 ? 22.385 4.696 -9.655 1.00 89.12 82 ASP A N 1
ATOM 691 C CA . ASP A 1 82 ? 22.936 5.776 -10.463 1.00 89.12 82 ASP A CA 1
ATOM 692 C C . ASP A 1 82 ? 21.839 6.782 -10.859 1.00 89.12 82 ASP A C 1
ATOM 694 O O . ASP A 1 82 ? 20.671 6.413 -10.994 1.00 89.12 82 ASP A O 1
ATOM 698 N N . PRO A 1 83 ? 22.175 8.053 -11.155 1.00 87.88 83 PRO A N 1
ATOM 699 C CA . PRO A 1 83 ? 21.177 9.074 -11.499 1.00 87.88 83 PRO A CA 1
ATOM 700 C C . PRO A 1 83 ? 20.265 8.737 -12.693 1.00 87.88 83 PRO A C 1
ATOM 702 O O . PRO A 1 83 ? 19.206 9.342 -12.848 1.00 87.88 83 PRO A O 1
ATOM 705 N N . HIS A 1 84 ? 20.693 7.815 -13.559 1.00 85.38 84 HIS A N 1
ATOM 706 C CA . HIS A 1 84 ? 19.953 7.356 -14.737 1.00 85.38 84 HIS A CA 1
ATOM 707 C C . HIS A 1 84 ? 19.122 6.085 -14.484 1.00 85.38 84 HIS A C 1
ATOM 709 O O . HIS A 1 84 ? 18.353 5.680 -15.356 1.00 85.38 84 HIS A O 1
ATOM 715 N N . GLN A 1 85 ? 19.300 5.448 -13.324 1.00 91.00 85 GLN A N 1
ATOM 716 C CA . GLN A 1 85 ? 18.618 4.227 -12.925 1.00 91.00 85 GLN A CA 1
ATOM 717 C C . GLN A 1 85 ? 17.318 4.552 -12.191 1.00 91.00 85 GLN A C 1
ATOM 719 O O . GLN A 1 85 ? 17.271 5.329 -11.234 1.00 91.00 85 GLN A O 1
ATOM 724 N N . HIS A 1 86 ? 16.240 3.908 -12.621 1.00 90.38 86 HIS A N 1
ATOM 725 C CA . HIS A 1 86 ? 14.914 4.080 -12.053 1.00 90.38 86 HIS A CA 1
ATOM 726 C C . HIS A 1 86 ? 14.273 2.736 -11.716 1.00 90.38 86 HIS A C 1
ATOM 728 O O . HIS A 1 86 ? 14.325 1.781 -12.491 1.00 90.38 86 HIS A O 1
ATOM 734 N N . VAL A 1 87 ? 13.620 2.689 -10.559 1.00 92.31 87 VAL A N 1
ATOM 735 C CA . VAL A 1 87 ? 12.860 1.538 -10.062 1.00 92.31 87 VAL A CA 1
ATOM 736 C C . VAL A 1 87 ? 11.418 1.959 -9.780 1.00 92.31 87 VAL A C 1
ATOM 738 O O . VAL A 1 87 ? 11.137 3.134 -9.554 1.00 92.31 87 VAL A O 1
ATOM 741 N N . ASN A 1 88 ? 10.485 1.011 -9.804 1.00 92.56 88 ASN A N 1
ATOM 742 C CA . ASN A 1 88 ? 9.038 1.248 -9.671 1.00 92.56 88 ASN A CA 1
ATOM 743 C C . ASN A 1 88 ? 8.525 1.305 -8.218 1.00 92.56 88 ASN A C 1
ATOM 745 O O . ASN A 1 88 ? 7.314 1.299 -7.998 1.00 92.56 88 ASN A O 1
ATOM 749 N N . HIS A 1 89 ? 9.418 1.361 -7.232 1.00 90.75 89 HIS A N 1
ATOM 750 C CA . HIS A 1 89 ? 9.073 1.451 -5.814 1.00 90.75 89 HIS A CA 1
ATOM 751 C C . HIS A 1 89 ? 9.726 2.680 -5.189 1.00 90.75 89 HIS A C 1
ATOM 753 O O . HIS A 1 89 ? 10.720 3.192 -5.700 1.00 90.75 89 HIS A O 1
ATOM 759 N N . PHE A 1 90 ? 9.156 3.142 -4.078 1.00 89.94 90 PHE A N 1
ATOM 760 C CA . PHE A 1 90 ? 9.775 4.140 -3.210 1.00 89.94 90 PHE A CA 1
ATOM 761 C C . PHE A 1 90 ? 10.291 3.476 -1.931 1.00 89.94 90 PHE A C 1
ATOM 763 O O . PHE A 1 90 ? 9.702 2.507 -1.428 1.00 89.94 90 PHE A O 1
ATOM 770 N N . LEU A 1 91 ? 11.367 4.038 -1.376 1.00 86.81 91 LEU A N 1
ATOM 771 C CA . LEU A 1 91 ? 11.861 3.664 -0.056 1.00 86.81 91 LEU A CA 1
ATOM 772 C C . LEU A 1 91 ? 10.753 3.885 0.979 1.00 86.81 91 LEU A C 1
ATOM 774 O O . LEU A 1 91 ? 10.033 4.881 0.923 1.00 86.81 91 LEU A O 1
ATOM 778 N N . ASN A 1 92 ? 10.599 2.944 1.910 1.00 89.56 92 ASN A N 1
ATOM 779 C CA . ASN A 1 92 ? 9.581 2.991 2.963 1.00 89.56 92 ASN A CA 1
ATOM 780 C C . ASN A 1 92 ? 8.129 3.091 2.457 1.00 89.56 92 ASN A C 1
ATOM 782 O O . ASN A 1 92 ? 7.245 3.500 3.208 1.00 89.56 92 ASN A O 1
ATOM 786 N N . HIS A 1 93 ? 7.831 2.678 1.215 1.00 90.94 93 HIS A N 1
ATOM 787 C CA . HIS A 1 93 ? 6.460 2.692 0.673 1.00 90.94 93 HIS A CA 1
ATOM 788 C C . HIS A 1 93 ? 5.439 1.978 1.584 1.00 90.94 93 HIS A C 1
ATOM 790 O O . HIS A 1 93 ? 4.254 2.319 1.602 1.00 90.94 93 HIS A O 1
ATOM 796 N N . TYR A 1 94 ? 5.896 0.999 2.370 1.00 91.31 94 TYR A N 1
ATOM 797 C CA . TYR A 1 94 ? 5.084 0.248 3.322 1.00 91.31 94 TYR A CA 1
ATOM 798 C C . TYR A 1 94 ? 4.456 1.107 4.430 1.00 91.31 94 TYR A C 1
ATOM 800 O O . TYR A 1 94 ? 3.449 0.685 4.995 1.00 91.31 94 TYR A O 1
ATOM 808 N N . GLU A 1 95 ? 4.980 2.307 4.706 1.00 94.94 95 GLU A N 1
ATOM 809 C CA . GLU A 1 95 ? 4.405 3.266 5.662 1.00 94.94 95 GLU A CA 1
ATOM 810 C C . GLU A 1 95 ? 2.988 3.717 5.271 1.00 94.94 95 GLU A C 1
ATOM 812 O O . GLU A 1 95 ? 2.189 4.081 6.136 1.00 94.94 95 GLU A O 1
ATOM 817 N N . LEU A 1 96 ? 2.661 3.664 3.974 1.00 93.56 96 LEU A N 1
ATOM 818 C CA . LEU A 1 96 ? 1.336 3.992 3.442 1.00 93.56 96 LEU A CA 1
ATOM 819 C C . LEU A 1 96 ? 0.577 2.768 2.913 1.00 93.56 96 LEU A C 1
ATOM 821 O O . LEU A 1 96 ? -0.651 2.785 2.884 1.00 93.56 96 LEU A O 1
ATOM 825 N N . THR A 1 97 ? 1.269 1.701 2.495 1.00 93.38 97 THR A N 1
ATOM 826 C CA . THR A 1 97 ? 0.612 0.522 1.898 1.00 93.38 97 THR A CA 1
ATOM 827 C C . THR A 1 97 ? 0.301 -0.597 2.894 1.00 93.38 97 THR A C 1
ATOM 829 O O . THR A 1 97 ? -0.562 -1.435 2.615 1.00 93.38 97 THR A O 1
ATOM 832 N N . ARG A 1 98 ? 0.941 -0.632 4.074 1.00 95.12 98 ARG A N 1
ATOM 833 C CA . ARG A 1 98 ? 0.546 -1.543 5.160 1.00 95.12 98 ARG A CA 1
ATOM 834 C C . ARG A 1 98 ? -0.548 -0.919 6.020 1.00 95.12 98 ARG A C 1
ATOM 836 O O . ARG A 1 98 ? -0.452 0.232 6.429 1.00 95.12 98 ARG A O 1
ATOM 843 N N . LYS A 1 99 ? -1.574 -1.710 6.347 1.00 95.69 99 LYS A N 1
ATOM 844 C CA . LYS A 1 99 ? -2.777 -1.223 7.048 1.00 95.69 99 LYS A CA 1
ATOM 845 C C . LYS A 1 99 ? -2.481 -0.676 8.449 1.00 95.69 99 LYS A C 1
ATOM 847 O O . LYS A 1 99 ? -3.062 0.331 8.838 1.00 95.69 99 LYS A O 1
ATOM 852 N N . ASP A 1 100 ? -1.590 -1.331 9.192 1.00 96.06 100 ASP A N 1
ATOM 853 C CA . ASP A 1 100 ? -1.180 -0.922 10.540 1.00 96.06 100 ASP A CA 1
ATOM 854 C C . ASP A 1 100 ? -0.408 0.403 10.525 1.00 96.06 100 ASP A C 1
ATOM 856 O O . ASP A 1 100 ? -0.727 1.316 11.288 1.00 96.06 100 ASP A O 1
ATOM 860 N N . LEU A 1 101 ? 0.567 0.528 9.622 1.00 96.50 101 LEU A N 1
ATOM 861 C CA . LEU A 1 101 ? 1.387 1.730 9.495 1.00 96.50 101 LEU A CA 1
ATOM 862 C C . LEU A 1 101 ? 0.594 2.908 8.939 1.00 96.50 101 LEU A C 1
ATOM 864 O O . LEU A 1 101 ? 0.705 4.003 9.485 1.00 96.50 101 LEU A O 1
ATOM 868 N N . LEU A 1 102 ? -0.282 2.679 7.957 1.00 96.19 102 LEU A N 1
ATOM 869 C CA . LEU A 1 102 ? -1.179 3.710 7.440 1.00 96.19 102 LEU A CA 1
ATOM 870 C C . LEU A 1 102 ? -1.986 4.343 8.580 1.00 96.19 102 LEU A C 1
ATOM 872 O O . LEU A 1 102 ? -1.912 5.548 8.800 1.00 96.19 102 LEU A O 1
ATOM 876 N N . VAL A 1 103 ? -2.703 3.533 9.363 1.00 95.88 103 VAL A N 1
ATOM 877 C CA . VAL A 1 103 ? -3.531 4.037 10.471 1.00 95.88 103 VAL A CA 1
ATOM 878 C C . VAL A 1 103 ? -2.679 4.720 11.539 1.00 95.88 103 VAL A C 1
ATOM 880 O O . VAL A 1 103 ? -3.047 5.791 12.024 1.00 95.88 103 VAL A O 1
ATOM 883 N N . LYS A 1 104 ? -1.524 4.143 11.893 1.00 95.44 104 LYS A N 1
ATOM 884 C CA . LYS A 1 104 ? -0.590 4.737 12.860 1.00 95.44 104 LYS A CA 1
ATOM 885 C C . LYS A 1 104 ? -0.102 6.115 12.402 1.00 95.44 104 LYS A C 1
ATOM 887 O O . LYS A 1 104 ? -0.103 7.053 13.199 1.00 95.44 104 LYS A O 1
ATOM 892 N N . ASN A 1 105 ? 0.276 6.253 11.134 1.00 96.88 105 ASN A N 1
ATOM 893 C CA . ASN A 1 105 ? 0.770 7.499 10.555 1.00 96.88 105 ASN A CA 1
ATOM 894 C C . ASN A 1 105 ? -0.332 8.563 10.460 1.00 96.88 105 ASN A C 1
ATOM 896 O O . ASN A 1 105 ? -0.094 9.709 10.841 1.00 96.88 105 ASN A O 1
ATOM 900 N N . MET A 1 106 ? -1.550 8.180 10.062 1.00 96.44 106 MET A N 1
ATOM 901 C CA . MET A 1 106 ? -2.705 9.087 10.031 1.00 96.44 106 MET A CA 1
ATOM 902 C C .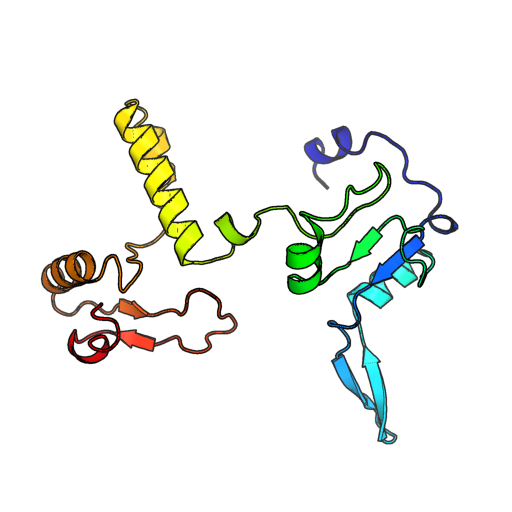 MET A 1 106 ? -3.066 9.591 11.437 1.00 96.44 106 MET A C 1
ATOM 904 O O . MET A 1 106 ? -3.217 10.796 11.641 1.00 96.44 106 MET A O 1
ATOM 908 N N . LYS A 1 107 ? -3.117 8.696 12.439 1.00 94.94 107 LYS A N 1
ATOM 909 C CA . LYS A 1 107 ? -3.327 9.070 13.852 1.00 94.94 107 LYS A CA 1
ATOM 910 C C . LYS A 1 107 ? -2.221 10.003 14.363 1.00 94.94 107 LYS A C 1
ATOM 912 O O . LYS A 1 107 ? -2.524 10.969 15.061 1.00 94.94 107 LYS A O 1
ATOM 917 N N . ARG A 1 108 ? -0.949 9.724 14.036 1.00 95.94 108 ARG A N 1
ATOM 918 C CA . ARG A 1 108 ? 0.202 10.552 14.442 1.00 95.94 108 ARG A CA 1
ATOM 919 C C . ARG A 1 108 ? 0.074 11.972 13.903 1.00 95.94 108 ARG A C 1
ATOM 921 O O . ARG A 1 108 ? 0.203 12.914 14.678 1.00 95.94 108 ARG A O 1
ATOM 928 N N . MET A 1 109 ? -0.203 12.113 12.60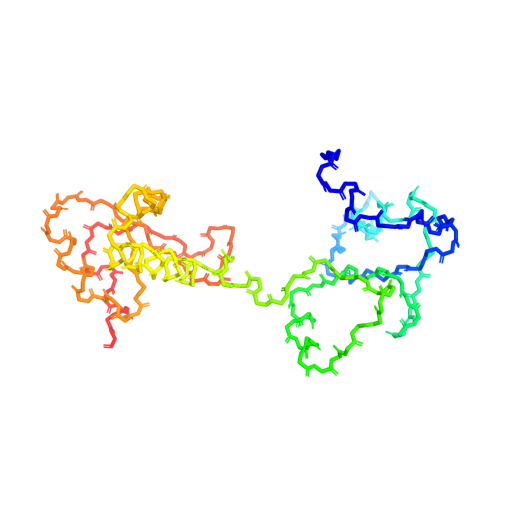9 1.00 96.88 109 MET A N 1
ATOM 929 C CA . MET A 1 109 ? -0.293 13.426 11.976 1.00 96.88 109 MET A CA 1
ATOM 930 C C . MET A 1 109 ? -1.487 14.230 12.496 1.00 96.88 109 MET A C 1
ATOM 932 O O . MET A 1 109 ? -1.321 15.388 12.865 1.00 96.88 109 MET A O 1
ATOM 936 N N . LYS A 1 110 ? -2.657 13.593 12.655 1.00 96.75 110 LYS A N 1
ATOM 937 C CA . LYS A 1 110 ? -3.830 14.226 13.277 1.00 96.75 110 LYS A CA 1
ATOM 938 C C . LYS A 1 110 ? -3.500 14.816 14.654 1.00 96.75 110 LYS A C 1
ATOM 940 O O . LYS A 1 110 ? -3.728 16.000 14.881 1.00 96.75 110 LYS A O 1
ATOM 945 N N . ARG A 1 111 ? -2.911 14.007 15.545 1.00 96.06 111 ARG A N 1
ATOM 946 C CA . ARG A 1 111 ? -2.526 14.433 16.905 1.00 96.06 111 ARG A CA 1
ATOM 947 C C . ARG A 1 111 ? -1.504 15.566 16.894 1.00 96.06 111 ARG A C 1
ATOM 949 O O . ARG A 1 111 ? -1.546 16.438 17.756 1.00 96.06 111 ARG A O 1
ATOM 956 N N . GLN A 1 112 ? -0.571 15.544 15.944 1.00 97.75 112 GLN A N 1
ATOM 957 C CA . GLN A 1 112 ? 0.414 16.608 15.797 1.00 97.75 112 GLN A CA 1
ATOM 958 C C . GLN A 1 112 ? -0.255 17.931 15.405 1.00 97.75 112 GLN A C 1
ATOM 960 O O . GLN A 1 112 ? -0.017 18.939 16.065 1.00 97.75 112 GLN A O 1
ATOM 965 N N . CYS A 1 113 ? -1.140 17.921 14.404 1.00 97.75 113 CYS A N 1
ATOM 966 C CA . CYS A 1 113 ? -1.907 19.104 14.019 1.00 97.75 113 CYS A CA 1
ATOM 967 C C . CYS A 1 113 ? -2.754 19.641 15.186 1.00 97.75 113 CYS A C 1
ATOM 969 O O . CYS A 1 113 ? -2.765 20.845 15.420 1.00 97.75 113 CYS A O 1
ATOM 971 N N . GLU A 1 114 ? -3.415 18.765 15.952 1.00 97.19 114 GLU A N 1
ATOM 972 C CA . GLU A 1 114 ? -4.195 19.151 17.141 1.00 97.19 114 GLU A CA 1
ATOM 973 C C . GLU A 1 114 ? -3.325 19.827 18.209 1.00 97.19 114 GLU A C 1
ATOM 975 O O . GLU A 1 114 ? -3.707 20.866 18.741 1.00 97.19 114 GLU A O 1
ATOM 980 N N . LYS A 1 115 ? -2.132 19.284 18.488 1.00 97.56 115 LYS A N 1
ATOM 981 C CA . LYS A 1 115 ? -1.182 19.863 19.453 1.00 97.56 115 LYS A CA 1
ATOM 982 C C . LYS A 1 115 ? -0.687 21.252 19.031 1.00 97.56 115 LYS A C 1
ATOM 984 O O . LYS A 1 115 ? -0.406 22.086 19.884 1.00 97.56 115 LYS A O 1
ATOM 989 N N . GLU A 1 116 ? -0.573 21.487 17.730 1.00 97.88 116 GLU A N 1
ATOM 990 C CA . GLU A 1 116 ? -0.150 22.763 17.142 1.00 97.88 116 GLU A CA 1
ATOM 991 C C . GLU A 1 116 ? -1.320 23.752 16.945 1.00 97.88 116 GLU A C 1
ATOM 993 O O . GLU A 1 116 ? -1.120 24.827 16.387 1.00 97.88 116 GLU A O 1
ATOM 998 N N . GLY A 1 117 ? -2.546 23.404 17.364 1.00 97.81 117 GLY A N 1
ATOM 999 C CA . GLY A 1 117 ? -3.742 24.240 17.192 1.00 97.81 117 GLY A CA 1
ATOM 1000 C C . GLY A 1 117 ? -4.298 24.277 15.760 1.00 97.81 117 GLY A C 1
ATOM 1001 O O . GLY A 1 117 ? -5.219 25.038 15.468 1.00 97.81 117 GLY A O 1
ATOM 1002 N N . ARG A 1 118 ? -3.780 23.443 14.849 1.00 97.81 118 ARG A N 1
ATOM 1003 C CA . ARG A 1 118 ? -4.197 23.353 13.437 1.00 97.81 118 ARG A CA 1
ATOM 1004 C C . ARG A 1 118 ? -5.411 22.433 13.265 1.00 97.81 118 ARG A C 1
ATOM 1006 O O . ARG A 1 118 ? -5.346 21.418 12.569 1.00 97.81 118 ARG A O 1
ATOM 1013 N N . HIS A 1 119 ? -6.526 22.773 13.910 1.00 96.44 119 HIS A N 1
ATOM 1014 C CA . HIS A 1 119 ? -7.721 21.919 13.966 1.00 96.44 119 HIS A CA 1
ATOM 1015 C C . HIS A 1 119 ? -8.343 21.626 12.590 1.00 96.44 119 HIS A C 1
ATOM 1017 O O . HIS A 1 119 ? -8.708 20.479 12.321 1.00 96.44 119 HIS A O 1
ATOM 1023 N N . ASP A 1 120 ? -8.388 22.610 11.688 1.00 97.06 120 ASP A N 1
ATOM 1024 C CA . ASP A 1 120 ? -8.930 22.421 10.332 1.00 97.06 120 ASP A CA 1
ATOM 1025 C C . ASP A 1 120 ? -8.112 21.415 9.515 1.00 97.06 120 ASP A C 1
ATOM 1027 O O . ASP A 1 120 ? -8.648 20.641 8.720 1.00 97.06 120 ASP A O 1
ATOM 1031 N N . GLU A 1 121 ? -6.794 21.396 9.711 1.00 96.25 121 GLU A N 1
ATOM 1032 C CA . GLU A 1 121 ? -5.917 20.431 9.056 1.00 96.25 121 GLU A CA 1
ATOM 1033 C C . GLU A 1 121 ? -6.019 19.050 9.703 1.00 96.25 121 GLU A C 1
ATOM 1035 O O . GLU A 1 121 ? -6.096 18.050 8.991 1.00 96.25 121 GLU A O 1
ATOM 1040 N N . ALA A 1 122 ? -6.114 18.986 11.035 1.00 96.81 122 ALA A N 1
ATOM 1041 C CA . ALA A 1 122 ? -6.361 17.740 11.755 1.00 96.81 122 ALA A CA 1
ATOM 1042 C C . ALA A 1 122 ? -7.643 17.039 11.268 1.00 96.81 122 ALA A C 1
ATOM 1044 O O . ALA A 1 122 ? -7.659 15.814 11.107 1.00 96.81 122 ALA A O 1
ATOM 1045 N N . ALA A 1 123 ? -8.699 17.805 10.973 1.00 95.81 123 ALA A N 1
ATOM 1046 C CA . ALA A 1 123 ? -9.965 17.277 10.472 1.00 95.81 123 ALA A CA 1
ATOM 1047 C C . ALA A 1 123 ? -9.813 16.537 9.129 1.00 95.81 123 ALA A C 1
ATOM 1049 O O . ALA A 1 123 ? -10.501 15.541 8.895 1.00 95.81 123 ALA A O 1
ATOM 1050 N N . LYS A 1 124 ? -8.856 16.942 8.280 1.00 95.88 124 LYS A N 1
ATOM 1051 C CA . LYS A 1 124 ? -8.575 16.293 6.984 1.00 95.88 124 LYS A CA 1
ATOM 1052 C C . LYS A 1 124 ? -8.024 14.873 7.125 1.00 95.88 124 LYS A C 1
ATOM 1054 O O . LYS A 1 124 ? -8.102 14.099 6.177 1.00 95.88 124 LYS A O 1
ATOM 1059 N N . TYR A 1 125 ? -7.510 14.498 8.297 1.00 94.88 125 TYR A N 1
ATOM 1060 C CA . TYR A 1 125 ? -7.047 13.134 8.574 1.00 94.88 125 TYR A CA 1
ATOM 1061 C C . TYR A 1 125 ? -8.178 12.185 9.004 1.00 94.88 125 TYR A C 1
ATOM 1063 O O . TYR A 1 125 ? -7.927 11.000 9.229 1.00 94.88 125 TYR A O 1
ATOM 1071 N N . ASN A 1 126 ? -9.432 12.653 9.071 1.00 91.56 126 ASN A N 1
ATOM 1072 C CA . ASN A 1 126 ? -10.607 11.830 9.374 1.00 91.56 126 ASN A CA 1
ATOM 1073 C C . ASN A 1 126 ? -11.117 11.032 8.155 1.00 91.56 126 ASN A C 1
ATOM 1075 O O . ASN A 1 126 ? -12.303 11.033 7.838 1.00 91.56 126 ASN A O 1
ATOM 1079 N N . VAL A 1 127 ? -10.199 10.378 7.444 1.00 93.88 127 VAL A N 1
ATOM 1080 C CA . VAL A 1 127 ? -10.480 9.597 6.224 1.00 93.88 127 VAL A CA 1
ATOM 1081 C C . VAL A 1 127 ? -10.431 8.089 6.462 1.00 93.88 127 VAL A C 1
ATOM 1083 O O . VAL A 1 127 ? -10.909 7.311 5.639 1.00 93.88 127 VAL A O 1
ATOM 1086 N N . CYS A 1 128 ? -9.848 7.657 7.582 1.00 92.00 128 CYS A N 1
ATOM 1087 C CA . CYS A 1 128 ? -9.845 6.259 7.993 1.00 92.00 128 CYS A CA 1
ATOM 1088 C C . CYS A 1 128 ? -10.977 6.014 8.997 1.00 92.00 128 CYS A C 1
ATOM 1090 O O . CYS A 1 128 ? -11.137 6.818 9.918 1.00 92.00 128 CYS A O 1
ATOM 1092 N N . PRO A 1 129 ? -11.720 4.896 8.890 1.00 94.69 129 PRO A N 1
ATOM 1093 C CA . PRO A 1 129 ? -12.644 4.504 9.946 1.00 94.69 129 PRO A CA 1
ATOM 1094 C C . PRO A 1 129 ? -11.877 4.258 11.250 1.00 94.69 129 PRO A C 1
ATOM 1096 O O . PRO A 1 129 ? -10.676 3.955 11.229 1.00 94.69 129 PRO A O 1
ATOM 1099 N N . THR A 1 130 ? -12.575 4.331 12.384 1.00 94.81 130 THR A N 1
ATOM 1100 C CA . THR A 1 130 ? -12.014 3.959 13.687 1.00 94.81 130 THR A CA 1
ATOM 1101 C C . THR A 1 130 ? -11.370 2.579 13.591 1.00 94.81 130 THR A C 1
ATOM 1103 O O . THR A 1 130 ? -12.027 1.590 13.278 1.00 94.81 130 THR A O 1
ATOM 1106 N N . THR A 1 131 ? -10.057 2.526 13.801 1.00 96.56 131 THR A N 1
ATOM 1107 C CA . THR A 1 131 ? -9.250 1.324 13.581 1.00 96.56 131 THR A CA 1
ATOM 1108 C C . THR A 1 131 ? -8.291 1.126 14.743 1.00 96.56 131 THR A C 1
ATOM 1110 O O . THR A 1 131 ? -7.697 2.091 15.236 1.00 96.56 131 THR A O 1
ATOM 1113 N N . PHE A 1 132 ? -8.107 -0.133 15.134 1.00 96.31 132 PHE A N 1
ATOM 1114 C CA . PHE A 1 132 ? -7.207 -0.547 16.201 1.00 96.31 132 PHE A CA 1
ATOM 1115 C C . PHE A 1 132 ? -6.215 -1.594 15.688 1.00 96.31 132 PHE A C 1
ATOM 1117 O O . PHE A 1 132 ? -6.594 -2.518 14.968 1.00 96.31 132 PHE A O 1
ATOM 1124 N N . VAL A 1 133 ? -4.944 -1.443 16.049 1.00 96.00 133 VAL A N 1
ATOM 1125 C CA . VAL A 1 133 ? -3.868 -2.391 15.751 1.00 96.00 133 VAL A CA 1
ATOM 1126 C C . VAL A 1 133 ? -3.734 -3.350 16.928 1.00 96.00 133 VAL A C 1
ATOM 1128 O O . VAL A 1 133 ? -3.202 -2.991 17.974 1.00 96.00 133 VAL A O 1
ATOM 1131 N N . VAL A 1 134 ? -4.239 -4.570 16.775 1.00 95.00 134 VAL A N 1
ATOM 1132 C CA . VAL A 1 134 ? -4.148 -5.627 17.796 1.00 95.00 134 VAL A CA 1
ATOM 1133 C C . VAL A 1 134 ? -2.905 -6.505 17.571 1.00 95.00 134 VAL A C 1
ATOM 1135 O O . VAL A 1 134 ? -2.534 -6.721 16.413 1.00 95.00 134 VAL A O 1
ATOM 1138 N N . PRO A 1 135 ? -2.257 -7.027 18.634 1.00 94.62 135 PRO A N 1
ATOM 1139 C CA . PRO A 1 135 ? -2.696 -7.028 20.039 1.00 94.62 135 PRO A CA 1
ATOM 1140 C C . PRO A 1 135 ? -2.476 -5.713 20.811 1.00 94.62 135 PRO A C 1
ATOM 1142 O O . PRO A 1 135 ? -3.064 -5.532 21.873 1.00 94.62 135 PRO A O 1
ATOM 1145 N N . GLN A 1 136 ? -1.678 -4.774 20.294 1.00 94.50 136 GLN A N 1
ATOM 1146 C CA . GLN A 1 136 ? -1.209 -3.598 21.046 1.00 94.50 136 GLN A CA 1
ATOM 1147 C C . GLN A 1 136 ? -2.342 -2.675 21.527 1.00 94.50 136 GLN A C 1
ATOM 1149 O O . GLN A 1 136 ? -2.281 -2.146 22.632 1.00 94.50 136 GLN A O 1
ATOM 1154 N N . GLU A 1 137 ? -3.384 -2.492 20.718 1.00 95.69 137 GLU A N 1
ATOM 1155 C CA . GLU A 1 137 ? -4.545 -1.644 21.016 1.00 95.69 137 GLU A CA 1
ATOM 1156 C C . GLU A 1 137 ? -5.790 -2.477 21.410 1.00 95.69 137 GLU A C 1
ATOM 1158 O O . GLU A 1 137 ? -6.914 -1.985 21.325 1.00 95.69 137 GLU A O 1
ATOM 1163 N N . TYR A 1 138 ? -5.623 -3.738 21.845 1.00 95.75 138 TYR A N 1
ATOM 1164 C CA . TYR A 1 138 ? -6.743 -4.644 22.160 1.00 95.75 138 TYR A CA 1
ATOM 1165 C C . TYR A 1 138 ? -7.694 -4.077 23.224 1.00 95.75 138 TYR A C 1
ATOM 1167 O O . TYR A 1 138 ? -8.908 -4.086 23.032 1.00 95.75 138 TYR A O 1
ATOM 1175 N N . ASN A 1 139 ? -7.166 -3.545 24.330 1.00 94.75 139 ASN A N 1
ATOM 1176 C CA . ASN A 1 139 ? -8.006 -3.007 25.407 1.00 94.75 139 ASN A CA 1
ATOM 1177 C C . ASN A 1 139 ? -8.819 -1.789 24.943 1.00 94.75 139 ASN A C 1
ATOM 1179 O O . ASN A 1 139 ? -10.012 -1.711 25.224 1.00 94.75 139 ASN A O 1
ATOM 1183 N N . MET A 1 140 ? -8.208 -0.907 24.145 1.00 95.69 140 MET A N 1
ATOM 1184 C CA . MET A 1 140 ? -8.897 0.242 23.549 1.00 95.69 140 MET A CA 1
ATOM 1185 C C . MET A 1 140 ? -10.017 -0.206 22.603 1.00 95.69 140 MET A C 1
ATOM 1187 O O . MET A 1 140 ? -11.105 0.364 22.610 1.00 95.69 140 MET A O 1
ATOM 1191 N N . PHE A 1 141 ? -9.775 -1.259 21.815 1.00 95.56 141 PHE A N 1
ATOM 1192 C CA . PHE A 1 141 ? -10.816 -1.856 20.984 1.00 95.56 141 PHE A CA 1
ATOM 1193 C C . PHE A 1 141 ? -11.971 -2.409 21.829 1.00 95.56 141 PHE A C 1
ATOM 1195 O O . PHE A 1 141 ? -13.127 -2.191 21.484 1.00 95.56 141 PHE A O 1
ATOM 1202 N N . VAL A 1 142 ? -11.689 -3.108 22.934 1.00 94.56 142 VAL A N 1
ATOM 1203 C CA . VAL A 1 142 ? -12.730 -3.670 23.814 1.00 94.56 142 VAL A CA 1
ATOM 1204 C C . VAL A 1 142 ? -13.618 -2.574 24.407 1.00 94.56 142 VAL A C 1
ATOM 1206 O O . VAL A 1 142 ? -14.833 -2.757 24.486 1.00 94.56 142 VAL A O 1
ATOM 1209 N N . GLU A 1 143 ? -13.033 -1.453 24.823 1.00 95.25 143 GLU A N 1
ATOM 1210 C CA . GLU A 1 143 ? -13.774 -0.291 25.324 1.00 95.25 143 GLU A CA 1
ATOM 1211 C C . GLU A 1 143 ? -14.689 0.297 24.243 1.00 95.25 143 GLU A C 1
ATOM 1213 O O . GLU A 1 143 ? -15.893 0.447 24.465 1.00 95.25 143 GLU A O 1
ATOM 1218 N N . GLU A 1 144 ? -14.149 0.540 23.047 1.00 95.81 144 GLU A N 1
ATOM 1219 C CA . GLU A 1 144 ? -14.910 1.096 21.925 1.00 95.81 144 GLU A CA 1
ATOM 1220 C C . GLU A 1 144 ? -16.019 0.138 21.453 1.00 95.81 144 GLU A C 1
ATOM 1222 O O . GLU A 1 144 ? -17.148 0.555 21.196 1.00 95.81 144 GLU A O 1
ATOM 1227 N N . PHE A 1 145 ? -15.742 -1.167 21.407 1.00 95.19 145 PHE A N 1
ATOM 1228 C CA . PHE A 1 145 ? -16.712 -2.197 21.034 1.00 95.19 145 PHE A CA 1
ATOM 1229 C C . PHE A 1 145 ? -17.912 -2.223 21.992 1.00 95.19 145 PHE A C 1
ATOM 1231 O O . PHE A 1 145 ? -19.056 -2.346 21.556 1.00 95.19 145 PHE A O 1
ATOM 1238 N N . LYS A 1 146 ? -17.671 -2.084 23.304 1.00 94.12 146 LYS A N 1
ATOM 1239 C CA . LYS A 1 146 ? -18.734 -2.050 24.324 1.00 94.12 146 LYS A CA 1
ATOM 1240 C C . LYS A 1 146 ? -19.584 -0.782 24.250 1.00 94.12 146 LYS A C 1
ATOM 1242 O O . LYS A 1 146 ? -20.770 -0.844 24.562 1.00 94.12 146 LYS A O 1
ATOM 1247 N N . LYS A 1 147 ? -18.999 0.345 23.833 1.00 95.56 147 LYS A N 1
ATOM 1248 C CA . LYS A 1 147 ? -19.707 1.624 23.673 1.00 95.56 147 LYS A CA 1
ATOM 1249 C C . LYS A 1 147 ? -20.795 1.558 22.598 1.00 95.56 147 LYS A C 1
ATOM 1251 O O . LYS A 1 147 ? -21.838 2.187 22.748 1.00 95.56 147 LYS A O 1
ATOM 1256 N N . TYR A 1 148 ? -20.574 0.774 21.545 1.00 90.75 148 TYR A N 1
ATOM 1257 C CA . TYR A 1 148 ? -21.516 0.605 20.438 1.00 90.75 148 TYR A CA 1
ATOM 1258 C C . TYR A 1 148 ? -22.035 -0.835 20.384 1.00 90.75 148 TYR A C 1
ATOM 1260 O O . TYR A 1 148 ? -21.673 -1.617 19.499 1.00 90.75 148 TYR A O 1
ATOM 1268 N N . ALA A 1 149 ? -22.884 -1.199 21.348 1.00 86.31 149 ALA A N 1
ATOM 1269 C CA . ALA A 1 149 ? -23.497 -2.524 21.407 1.00 86.31 149 ALA A CA 1
ATOM 1270 C C . ALA A 1 149 ? -24.232 -2.866 20.094 1.00 86.31 149 ALA A C 1
ATOM 1272 O O . ALA A 1 149 ? -24.974 -2.051 19.551 1.00 86.31 149 ALA A O 1
ATOM 1273 N N . GLY A 1 150 ? -24.004 -4.074 19.570 1.00 87.94 150 GLY A N 1
ATOM 1274 C CA . GLY A 1 150 ? -24.572 -4.525 18.291 1.00 87.94 150 GLY A CA 1
ATOM 1275 C C . GLY A 1 150 ? -23.814 -4.063 17.039 1.00 87.94 150 GLY A C 1
ATOM 1276 O O . GLY A 1 150 ? -24.208 -4.420 15.929 1.00 87.94 150 GLY A O 1
ATOM 1277 N N . SER A 1 151 ? -22.715 -3.313 17.183 1.00 94.00 151 SER A N 1
ATOM 1278 C CA . SER A 1 151 ? -21.863 -2.936 16.048 1.00 94.00 151 SER A CA 1
ATOM 1279 C C . SER A 1 151 ? -21.147 -4.142 15.424 1.00 94.00 151 SER A C 1
ATOM 1281 O O . SER A 1 151 ? -20.768 -5.102 16.098 1.00 94.00 151 SER A O 1
ATOM 1283 N N . THR A 1 152 ? -20.950 -4.084 14.104 1.00 96.50 152 THR A N 1
ATOM 1284 C CA . THR A 1 152 ? -20.148 -5.058 13.353 1.00 96.50 152 THR A CA 1
ATOM 1285 C C . THR A 1 152 ? -18.820 -4.431 12.961 1.00 96.50 152 THR A C 1
ATOM 1287 O O . THR A 1 152 ? -18.777 -3.357 12.365 1.00 96.50 152 THR A O 1
ATOM 1290 N N . TRP A 1 153 ? -17.736 -5.133 13.265 1.00 97.31 153 TRP A N 1
ATOM 1291 C CA . TRP A 1 153 ? -16.366 -4.732 12.978 1.00 97.31 153 TRP A CA 1
ATOM 1292 C C . TRP A 1 153 ? -15.755 -5.648 11.923 1.00 97.31 153 TRP A C 1
ATOM 1294 O O . TRP A 1 153 ? -16.193 -6.780 11.733 1.00 97.31 153 TRP A O 1
ATOM 1304 N N . ILE A 1 154 ? -14.724 -5.168 11.234 1.00 97.50 154 ILE A N 1
ATOM 1305 C CA . ILE A 1 154 ? -14.000 -5.934 10.219 1.00 97.50 154 ILE A CA 1
ATOM 1306 C C . ILE A 1 154 ? -12.555 -6.144 10.663 1.00 97.50 154 ILE A C 1
ATOM 1308 O O . ILE A 1 154 ? -11.794 -5.190 10.818 1.00 97.50 154 ILE A O 1
ATOM 1312 N N . MET A 1 155 ? -12.164 -7.402 10.841 1.00 96.50 155 MET A N 1
ATOM 1313 C CA . MET A 1 155 ? -10.789 -7.786 11.129 1.00 96.50 155 MET A CA 1
ATOM 1314 C C . MET A 1 155 ? -10.041 -8.003 9.816 1.00 96.50 155 MET A C 1
ATOM 1316 O O . MET A 1 155 ? -10.543 -8.660 8.902 1.00 96.50 155 MET A O 1
ATOM 1320 N N . LYS A 1 156 ? -8.836 -7.438 9.702 1.00 96.88 156 LYS A N 1
ATOM 1321 C CA . LYS A 1 156 ? -8.003 -7.542 8.497 1.00 96.88 156 LYS A CA 1
ATOM 1322 C C . LYS A 1 156 ? -6.559 -7.866 8.876 1.00 96.88 156 LYS A C 1
ATOM 1324 O O . LYS A 1 156 ? -5.991 -7.153 9.701 1.00 96.88 156 LYS A O 1
ATOM 1329 N N . PRO A 1 157 ? -5.909 -8.844 8.222 1.00 95.12 157 PRO A N 1
ATOM 1330 C CA . PRO A 1 157 ? -4.483 -9.062 8.410 1.00 95.12 157 PRO A CA 1
ATOM 1331 C C . PRO A 1 157 ? -3.661 -7.891 7.855 1.00 95.12 157 PRO A C 1
ATOM 1333 O O . PRO A 1 157 ? -3.964 -7.335 6.789 1.00 95.12 157 PRO A O 1
ATOM 1336 N N . VAL A 1 158 ? -2.579 -7.554 8.558 1.00 93.44 158 VAL A N 1
ATOM 1337 C CA . VAL A 1 158 ? -1.701 -6.414 8.254 1.00 93.44 158 VAL A CA 1
ATOM 1338 C C . VAL A 1 158 ? -1.126 -6.487 6.836 1.00 93.44 158 VAL A C 1
ATOM 1340 O O . VAL A 1 158 ? -1.326 -5.574 6.033 1.00 93.44 158 VAL A O 1
ATOM 1343 N N . GLY A 1 159 ? -0.454 -7.596 6.519 1.00 89.12 159 GLY A N 1
ATOM 1344 C CA . GLY A 1 159 ? 0.335 -7.765 5.294 1.00 89.12 159 GLY A CA 1
ATOM 1345 C C . GLY A 1 159 ? -0.328 -8.584 4.187 1.00 89.12 159 GLY A C 1
ATOM 1346 O O . GLY A 1 159 ? 0.356 -8.937 3.235 1.00 89.12 159 GLY A O 1
ATOM 1347 N N . ARG A 1 160 ? -1.622 -8.920 4.303 1.00 92.25 160 ARG A N 1
ATOM 1348 C CA . ARG A 1 160 ? -2.339 -9.701 3.276 1.00 92.25 160 ARG A CA 1
ATOM 1349 C C . ARG A 1 160 ? -3.210 -8.828 2.375 1.00 92.25 160 ARG A C 1
ATOM 1351 O O . ARG A 1 160 ? -3.689 -7.765 2.785 1.00 92.25 160 ARG A O 1
ATOM 1358 N N . SER A 1 161 ? -3.421 -9.299 1.154 1.00 91.44 161 SER A N 1
ATOM 1359 C CA . SER A 1 161 ? -4.238 -8.677 0.110 1.00 91.44 161 SER A CA 1
ATOM 1360 C C . SER A 1 161 ? -5.361 -9.627 -0.337 1.00 91.44 161 SER A C 1
ATOM 1362 O O . SER A 1 161 ? -5.529 -10.704 0.235 1.00 91.44 161 SER A O 1
ATOM 1364 N N . GLN A 1 162 ? -6.175 -9.196 -1.310 1.00 93.25 162 GLN A N 1
ATOM 1365 C CA . GLN A 1 162 ? -7.218 -10.019 -1.955 1.00 93.25 162 GLN A CA 1
ATOM 1366 C C . GLN A 1 162 ? -8.291 -10.585 -1.005 1.00 93.25 162 GLN A C 1
ATOM 1368 O O . GLN A 1 162 ? -8.918 -11.596 -1.287 1.00 93.25 162 GLN A O 1
ATOM 1373 N N . GLY A 1 163 ? -8.504 -9.950 0.149 1.00 94.88 163 GLY A N 1
ATOM 1374 C CA . GLY A 1 163 ? -9.499 -10.402 1.125 1.00 94.88 163 GLY A CA 1
ATOM 1375 C C . GLY A 1 163 ? -9.080 -11.609 1.973 1.00 94.88 163 GLY A C 1
ATOM 1376 O O . GLY A 1 163 ? -9.819 -11.996 2.875 1.00 94.88 163 GLY A O 1
ATOM 1377 N N . ALA A 1 164 ? -7.886 -12.168 1.757 1.00 96.00 164 ALA A N 1
ATOM 1378 C CA . ALA A 1 164 ? -7.423 -13.340 2.489 1.00 96.00 164 ALA A CA 1
ATOM 1379 C C . ALA A 1 164 ? -7.301 -13.062 3.998 1.00 96.00 164 ALA A C 1
ATOM 1381 O O . ALA A 1 164 ? -6.552 -12.179 4.428 1.00 96.00 164 ALA A O 1
ATOM 1382 N N . GLY A 1 165 ? -8.020 -13.851 4.803 1.00 94.75 165 GLY A N 1
ATOM 1383 C CA . GLY A 1 165 ? -8.038 -13.751 6.265 1.00 94.75 165 GLY A CA 1
ATOM 1384 C C . GLY A 1 165 ? -8.873 -12.594 6.824 1.00 94.75 165 GLY A C 1
ATOM 1385 O O . GLY A 1 165 ? -8.762 -12.305 8.013 1.00 94.75 165 GLY A O 1
ATOM 1386 N N . ILE A 1 166 ? -9.676 -11.917 5.995 1.00 97.25 166 ILE A N 1
ATOM 1387 C CA . ILE A 1 166 ? -10.661 -10.937 6.467 1.00 97.25 166 ILE A CA 1
ATOM 1388 C C . ILE A 1 166 ? -11.871 -11.669 7.051 1.00 97.25 166 ILE A C 1
ATOM 1390 O O . ILE A 1 166 ? -12.363 -12.624 6.456 1.00 97.25 166 ILE A O 1
ATOM 1394 N N . PHE A 1 167 ? -12.383 -11.190 8.183 1.00 96.62 167 PHE A N 1
ATOM 1395 C CA . PHE A 1 167 ? -13.643 -11.672 8.750 1.00 96.62 167 PHE A CA 1
ATOM 1396 C C . PHE A 1 167 ? -14.362 -10.578 9.543 1.00 96.62 167 PHE A C 1
ATOM 1398 O O . PHE A 1 167 ? -13.765 -9.568 9.926 1.00 96.62 167 PHE A O 1
ATOM 1405 N N . LEU A 1 168 ? -15.662 -10.774 9.766 1.00 97.38 168 LEU A N 1
ATOM 1406 C CA . LEU A 1 168 ? -16.499 -9.860 10.538 1.00 97.38 168 LEU A CA 1
ATOM 1407 C C . LEU A 1 168 ? -16.554 -10.276 12.010 1.00 97.38 168 LEU A C 1
ATOM 1409 O O . LEU A 1 168 ? -16.618 -11.462 12.337 1.00 97.38 168 LEU A O 1
ATOM 1413 N N . VAL A 1 169 ? -16.557 -9.280 12.888 1.00 95.69 169 VAL A N 1
ATOM 1414 C CA . VAL A 1 169 ? -16.569 -9.426 14.341 1.00 95.69 169 VAL A CA 1
ATOM 1415 C C . VAL A 1 169 ? -17.793 -8.717 14.891 1.00 95.69 169 VAL A C 1
ATOM 1417 O O . VAL A 1 169 ? -17.932 -7.504 14.759 1.00 95.69 169 VAL A O 1
ATOM 1420 N N . ASN A 1 170 ? -18.667 -9.477 15.535 1.00 95.62 170 ASN A N 1
ATOM 1421 C CA . ASN A 1 170 ? -19.828 -8.962 16.262 1.00 95.62 170 ASN A CA 1
ATOM 1422 C C . ASN A 1 170 ? -19.896 -9.495 17.702 1.00 95.62 170 ASN A C 1
ATOM 1424 O O . ASN A 1 170 ? -20.813 -9.157 18.448 1.00 95.62 170 ASN A O 1
ATOM 1428 N N . ARG A 1 171 ? -18.913 -10.303 18.122 1.00 94.00 171 ARG A N 1
ATOM 1429 C CA . ARG A 1 171 ? -18.728 -10.759 19.503 1.00 94.00 171 ARG A CA 1
ATOM 1430 C C . ARG A 1 171 ? -17.249 -10.724 19.874 1.00 94.00 171 ARG A C 1
ATOM 1432 O O . ARG A 1 171 ? -16.420 -11.259 19.144 1.00 94.00 171 ARG A O 1
ATOM 1439 N N . LEU A 1 172 ? -16.925 -10.205 21.061 1.00 92.50 172 LEU A N 1
ATOM 1440 C CA . LEU A 1 172 ? -15.542 -10.148 21.568 1.00 92.50 172 LEU A CA 1
ATOM 1441 C C . LEU A 1 172 ? -14.859 -11.523 21.637 1.00 92.50 172 LEU A C 1
ATOM 1443 O O . LEU A 1 172 ? -13.654 -11.622 21.428 1.00 92.50 172 LEU A O 1
ATOM 1447 N N . ALA A 1 173 ? -15.625 -12.594 21.873 1.00 92.62 173 ALA A N 1
ATOM 1448 C CA . ALA A 1 173 ? -15.106 -13.961 21.888 1.00 92.62 173 ALA A CA 1
ATOM 1449 C C . ALA A 1 173 ? -14.380 -14.345 20.581 1.00 92.62 173 ALA A C 1
ATOM 1451 O O . ALA A 1 173 ? -13.422 -15.110 20.616 1.00 92.62 173 ALA A O 1
ATOM 1452 N N . GLN A 1 174 ? -14.782 -13.774 19.436 1.00 93.31 174 GLN A N 1
ATOM 1453 C CA . GLN A 1 174 ? -14.192 -14.083 18.128 1.00 93.31 174 GLN A CA 1
ATOM 1454 C C . GLN A 1 174 ? -12.760 -13.569 17.968 1.00 93.31 174 GLN A C 1
ATOM 1456 O O . GLN A 1 174 ? -12.078 -14.001 17.045 1.00 93.31 174 GLN A O 1
ATOM 1461 N N . ILE A 1 175 ? -12.307 -12.651 18.828 1.00 90.38 175 ILE A N 1
ATOM 1462 C CA . ILE A 1 175 ? -10.971 -12.057 18.734 1.00 90.38 175 ILE A CA 1
ATOM 1463 C C . ILE A 1 175 ? -10.059 -12.396 19.919 1.00 90.38 175 ILE A C 1
ATOM 1465 O O . ILE A 1 175 ? -9.004 -11.786 20.080 1.00 90.38 175 ILE A O 1
ATOM 1469 N N . GLN A 1 176 ? -10.437 -13.379 20.741 1.00 87.00 176 GLN A N 1
ATOM 1470 C CA . GLN A 1 176 ? -9.683 -13.740 21.946 1.00 87.00 176 GLN A CA 1
ATOM 1471 C C . GLN A 1 176 ? -8.235 -14.144 21.665 1.00 87.00 176 GLN A C 1
ATOM 1473 O O . GLN A 1 176 ? -7.359 -13.815 22.455 1.00 87.00 176 GLN A O 1
ATOM 1478 N N . GLN A 1 177 ? -7.960 -14.786 20.528 1.00 88.62 177 GLN A N 1
ATOM 1479 C CA . GLN A 1 177 ? -6.600 -15.196 20.156 1.00 88.62 177 GLN A CA 1
ATOM 1480 C C . GLN A 1 177 ? -5.653 -14.026 19.822 1.00 88.62 177 GLN A C 1
ATOM 1482 O O . GLN A 1 177 ? -4.460 -14.242 19.650 1.00 88.62 177 GLN A O 1
ATOM 1487 N N . TRP A 1 178 ? -6.169 -12.796 19.712 1.00 86.94 178 TRP A N 1
ATOM 1488 C CA . TRP A 1 178 ? -5.369 -11.574 19.545 1.00 86.94 178 TRP A CA 1
ATOM 1489 C C . TRP A 1 178 ? -5.322 -10.728 20.819 1.00 86.94 178 TRP A C 1
ATOM 1491 O O . TRP A 1 178 ? -4.932 -9.560 20.777 1.00 86.94 178 TRP A O 1
ATOM 1501 N N . ARG A 1 179 ? -5.733 -11.306 21.951 1.00 79.62 179 ARG A N 1
ATOM 1502 C CA . ARG A 1 179 ? -5.399 -10.785 23.271 1.00 79.62 179 ARG A CA 1
ATOM 1503 C C . ARG A 1 179 ? -3.903 -11.051 23.477 1.00 79.62 179 ARG A C 1
ATOM 1505 O O . ARG A 1 179 ? -3.481 -12.192 23.318 1.00 79.62 179 ARG A O 1
ATOM 1512 N N . GLY A 1 180 ? -3.134 -9.981 23.688 1.00 70.19 180 GLY A N 1
ATOM 1513 C CA . GLY A 1 180 ? -1.671 -10.030 23.819 1.00 70.19 180 GLY A CA 1
ATOM 1514 C C . GLY A 1 180 ? -1.182 -10.931 24.940 1.00 70.19 180 GLY A C 1
ATOM 1515 O O . GLY A 1 180 ? -1.949 -11.123 25.912 1.00 70.19 180 GLY A O 1
#

Foldseek 3Di:
DDPVVVVVVPDDPPQQLQAEEAEDLVQFDFDCDPVSDTDTDHPVVVVSVVSNHHYDPDPQPHQEYEDDPVVCVVPVVPDDHDPRHDYPDDPPNLCCVFPVNVVVVLVVVLVVCVVVVVNVVSVVSPPDDDDDDFPVCVVVVVVVLVVDQQDKDWDDDGPDDPCPPIDIDNDPVVCVVRND

InterPro domains:
  IPR004344 Tubulin-tyrosine ligase/Tubulin polyglutamylase [PF03133] (82-176)
  IPR004344 Tubulin-tyrosine ligase/Tubulin polyglutamylase [PS51221] (29-180)

Secondary structure (DSSP, 8-state):
--HHHHTT--SPPP-GGG-EEEE-GGG-EEEE-TTS-EEEE-HHHHHHHHTTPEE---SS--SEEE--HHHHHHHTTT-PPPTT-EES--TTTHHHHSHHHHHHHHHHHHHHHHHTT-HHHHHTTTTSPS---TTTTHHHHHHHHHHSTT--EEE--TT--TTTT-EEESSGGGGGGG--

Organism: NCBI:txid1333877

Radius of gyration: 23.09 Å; chains: 1; bounding box: 49×52×54 Å

Sequence (180 aa):
MSEHFRRLVKRDPPPAALIRFRCAKLHRTQIAGTDSSVAEYNTIYDVLKSRGWKETDAETEWHIFWTDKDWIHQIYDKIHLDPHQHVNHFLNHYELTRKDLLVKNMKRMKRQCEKEGRHDEAAKYNVCPTTFVVPQEYNMFVEEFKKYAGSTWIMKPVGRSQGAGIFLVNRLAQIQQWRG

pLDDT: mean 86.1, std 13.86, range [45.44, 97.88]